Protein AF-A0A5J4L867-F1 (afdb_monomer_lite)

Secondary structure (DSSP, 8-state):
-PPPPPPPPPPPPPPPPTT-HHHHHHHHHHHHHHHTT-HHHHHHHHHHHHH----SS-----------------

Structure (mmCIF, N/CA/C/O backbone):
data_AF-A0A5J4L867-F1
#
_entry.id   AF-A0A5J4L867-F1
#
loop_
_atom_site.group_PDB
_atom_site.id
_atom_site.type_symbol
_atom_site.label_atom_id
_atom_site.label_alt_id
_atom_site.label_comp_id
_atom_site.label_asym_id
_atom_site.label_entity_id
_atom_site.label_seq_id
_atom_site.pdbx_PDB_ins_code
_atom_site.Cartn_x
_atom_site.Cartn_y
_atom_site.Cartn_z
_atom_site.occupancy
_atom_site.B_iso_or_equiv
_atom_site.auth_seq_id
_atom_site.auth_comp_id
_atom_site.auth_asym_id
_atom_site.auth_atom_id
_atom_site.pdbx_PDB_model_num
ATOM 1 N N . MET A 1 1 ? 32.704 -1.852 22.280 1.00 62.59 1 MET A N 1
ATOM 2 C CA . MET A 1 1 ? 31.753 -2.521 21.367 1.00 62.59 1 MET A CA 1
ATOM 3 C C . MET A 1 1 ? 30.350 -2.129 21.791 1.00 62.59 1 MET A C 1
ATOM 5 O O . MET A 1 1 ? 30.016 -2.350 22.949 1.00 62.59 1 MET A O 1
ATOM 9 N N . ALA A 1 2 ? 29.585 -1.454 20.932 1.00 81.88 2 ALA A N 1
ATOM 10 C CA . ALA A 1 2 ? 28.223 -1.033 21.265 1.00 81.88 2 ALA A CA 1
ATOM 11 C C . ALA A 1 2 ? 27.272 -2.242 21.266 1.00 81.88 2 ALA A C 1
ATOM 13 O O . ALA A 1 2 ? 27.460 -3.174 20.483 1.00 81.88 2 ALA A O 1
ATOM 14 N N . ARG A 1 3 ? 26.282 -2.244 22.167 1.00 84.44 3 ARG A N 1
ATOM 15 C CA . ARG A 1 3 ? 25.273 -3.314 22.234 1.00 84.44 3 ARG A CA 1
ATOM 16 C C . ARG A 1 3 ? 24.342 -3.218 21.012 1.00 84.44 3 ARG A C 1
ATOM 18 O O . ARG A 1 3 ? 24.080 -2.099 20.572 1.00 84.44 3 ARG A O 1
ATOM 25 N N . PRO A 1 4 ? 23.833 -4.346 20.482 1.00 85.88 4 PRO A N 1
ATOM 26 C CA . PRO A 1 4 ? 22.882 -4.327 19.376 1.00 85.88 4 PRO A CA 1
ATOM 27 C C . PRO A 1 4 ? 21.638 -3.514 19.738 1.00 85.88 4 PRO A C 1
ATOM 29 O O . PRO A 1 4 ? 21.089 -3.668 20.830 1.00 85.88 4 PRO A O 1
ATOM 32 N N . VAL A 1 5 ? 21.202 -2.656 18.820 1.00 86.19 5 VAL A N 1
ATOM 33 C CA . VAL A 1 5 ? 19.940 -1.925 18.941 1.00 86.19 5 VAL A CA 1
ATOM 34 C C . VAL A 1 5 ? 18.846 -2.801 18.341 1.00 86.19 5 VAL A C 1
ATOM 36 O O . VAL A 1 5 ? 18.912 -3.153 17.165 1.00 86.19 5 VAL A O 1
ATOM 39 N N . CYS A 1 6 ? 17.854 -3.171 19.148 1.00 83.06 6 CYS A N 1
ATOM 40 C CA . CYS A 1 6 ? 16.677 -3.888 18.667 1.00 83.06 6 CYS A CA 1
ATOM 41 C C . CYS A 1 6 ? 15.639 -2.876 18.178 1.00 83.06 6 CYS A C 1
ATOM 43 O O . CYS A 1 6 ? 15.132 -2.083 18.970 1.00 83.06 6 CYS A O 1
ATOM 45 N N . LEU A 1 7 ? 15.328 -2.915 16.883 1.00 84.25 7 LEU A N 1
ATOM 46 C CA . LEU A 1 7 ? 14.212 -2.175 16.302 1.00 84.25 7 LEU A CA 1
ATOM 47 C C . LEU A 1 7 ? 12.954 -3.057 16.314 1.00 84.25 7 LEU A C 1
ATOM 49 O O . LEU A 1 7 ? 13.066 -4.259 16.053 1.00 84.25 7 LEU A O 1
ATOM 53 N N . PRO A 1 8 ? 11.768 -2.498 16.611 1.00 81.56 8 PRO A N 1
ATOM 54 C CA . PRO A 1 8 ? 10.516 -3.222 16.437 1.00 81.56 8 PRO A CA 1
ATOM 55 C C . PRO A 1 8 ? 10.284 -3.527 14.952 1.00 81.56 8 PRO A C 1
ATOM 57 O O . PRO A 1 8 ? 10.742 -2.788 14.077 1.00 81.56 8 PRO A O 1
ATOM 60 N N . LEU A 1 9 ? 9.566 -4.617 14.668 1.00 78.00 9 LEU A N 1
ATOM 61 C CA . LEU A 1 9 ? 9.124 -4.900 13.306 1.00 78.00 9 LEU A CA 1
ATOM 62 C C . LEU A 1 9 ? 8.202 -3.776 12.808 1.00 78.00 9 LEU A C 1
ATOM 64 O O . LEU A 1 9 ? 7.422 -3.238 13.602 1.00 78.00 9 LEU A O 1
ATOM 68 N N . PRO A 1 10 ? 8.276 -3.421 11.513 1.00 72.62 10 PRO A N 1
ATOM 69 C CA . PRO A 1 10 ? 7.318 -2.502 10.926 1.00 72.62 10 PRO A CA 1
ATOM 70 C C . PRO A 1 10 ? 5.898 -3.078 11.053 1.00 72.62 10 PRO A C 1
ATOM 72 O O . PRO A 1 10 ? 5.733 -4.300 10.977 1.00 72.62 10 PRO A O 1
ATOM 75 N N . PRO A 1 11 ? 4.887 -2.219 11.259 1.00 75.94 11 PRO A N 1
ATOM 76 C CA . PRO A 1 11 ? 3.501 -2.655 11.336 1.00 75.94 11 PRO A CA 1
ATOM 77 C C . PRO A 1 11 ? 3.055 -3.306 10.024 1.00 75.94 11 PRO A C 1
ATOM 79 O O . PRO A 1 11 ? 3.611 -3.037 8.953 1.00 75.94 11 PRO A O 1
ATOM 82 N N . ASP A 1 12 ? 2.027 -4.148 10.120 1.00 78.00 12 ASP A N 1
ATOM 83 C CA . ASP A 1 12 ? 1.386 -4.729 8.951 1.00 78.00 12 ASP A CA 1
ATOM 84 C C . ASP A 1 12 ? 0.854 -3.652 8.005 1.00 78.00 12 ASP A C 1
ATOM 86 O O . ASP A 1 12 ? 0.578 -2.504 8.362 1.00 78.00 12 ASP A O 1
ATOM 90 N N . ALA A 1 13 ? 0.746 -4.051 6.746 1.00 75.00 13 ALA A N 1
ATOM 91 C CA . ALA A 1 13 ? 0.330 -3.169 5.681 1.00 75.00 13 ALA A CA 1
ATOM 92 C C . ALA A 1 13 ? -1.130 -2.724 5.911 1.00 75.00 13 ALA A C 1
ATOM 94 O O . ALA A 1 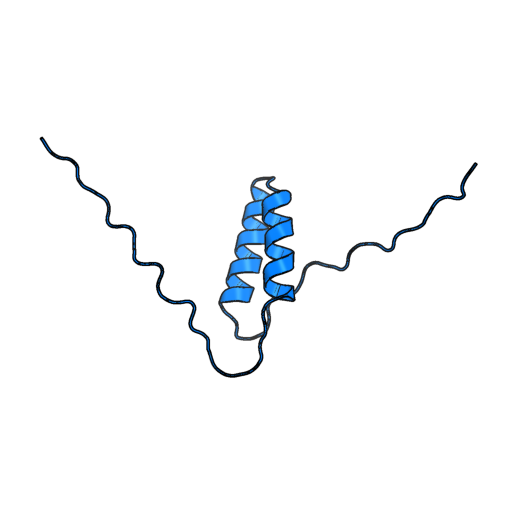13 ? -1.962 -3.582 6.211 1.00 75.00 13 ALA A O 1
ATOM 95 N N . PRO A 1 14 ? -1.467 -1.432 5.742 1.00 77.56 14 PRO A N 1
ATOM 96 C CA . PRO A 1 14 ? -2.779 -0.924 6.123 1.00 77.56 14 PRO A CA 1
ATOM 97 C C . PRO A 1 14 ? -3.899 -1.599 5.329 1.00 77.56 14 PRO A C 1
ATOM 99 O O . PRO A 1 14 ? -3.739 -1.920 4.140 1.00 77.56 14 PRO A O 1
ATOM 102 N N . GLU A 1 15 ? -5.019 -1.811 6.016 1.00 81.50 15 GLU A N 1
ATOM 103 C CA . GLU A 1 15 ? -6.277 -2.257 5.428 1.00 81.50 15 GLU A CA 1
ATOM 104 C C . GLU A 1 15 ? -7.005 -1.078 4.773 1.00 81.50 15 GLU A C 1
ATOM 106 O O . GLU A 1 15 ? -6.843 0.070 5.200 1.00 81.50 15 GLU A O 1
ATOM 111 N N . PRO A 1 16 ? -7.791 -1.325 3.714 1.00 79.88 16 PRO A N 1
ATOM 112 C CA . PRO A 1 16 ? -8.561 -0.265 3.096 1.00 79.88 16 PRO A CA 1
ATOM 113 C C . PRO A 1 16 ? -9.696 0.170 4.027 1.00 79.88 16 PRO A C 1
ATOM 115 O O . PRO A 1 16 ? -10.409 -0.669 4.574 1.00 79.88 16 PRO A O 1
ATOM 118 N N . ALA A 1 17 ? -9.895 1.480 4.177 1.00 81.56 17 ALA A N 1
ATOM 119 C CA . ALA A 1 17 ? -11.053 1.988 4.898 1.00 81.56 17 ALA A CA 1
ATOM 120 C C . ALA A 1 17 ? -12.357 1.649 4.162 1.00 81.56 17 ALA A C 1
ATOM 122 O O . ALA A 1 17 ? -12.427 1.685 2.928 1.00 81.56 17 ALA A O 1
ATOM 123 N N . GLU A 1 18 ? -13.404 1.356 4.929 1.00 77.69 18 GLU A N 1
ATOM 124 C CA . GLU A 1 18 ? -14.714 1.007 4.391 1.00 77.69 18 GLU A CA 1
ATOM 125 C C . GLU A 1 18 ? -15.309 2.181 3.594 1.00 77.69 18 GLU A C 1
ATOM 127 O O . GLU A 1 18 ? -15.403 3.305 4.086 1.00 77.69 18 GLU A O 1
ATOM 132 N N . GLY A 1 19 ? -15.686 1.923 2.337 1.00 80.25 19 GLY A N 1
ATOM 133 C CA . GLY A 1 19 ? -16.290 2.926 1.455 1.00 80.25 19 GLY A CA 1
ATOM 134 C C . GLY A 1 19 ? -15.319 3.932 0.823 1.00 80.25 19 GLY A C 1
ATOM 135 O O . GLY A 1 19 ? -15.781 4.911 0.245 1.00 80.25 19 GLY A O 1
ATOM 136 N N . CYS A 1 20 ? -13.999 3.718 0.907 1.00 83.25 20 CYS A N 1
ATOM 137 C CA . CYS A 1 20 ? -13.012 4.561 0.228 1.00 83.25 20 CYS A CA 1
ATOM 138 C C . CYS A 1 20 ? -12.417 3.863 -1.004 1.00 83.25 20 CYS A C 1
ATOM 140 O O . CYS A 1 20 ? -11.569 2.969 -0.892 1.00 83.25 20 CYS A O 1
ATOM 142 N N . ASP A 1 21 ? -12.811 4.317 -2.193 1.00 81.50 21 ASP A N 1
ATOM 143 C CA . ASP A 1 21 ? -12.319 3.776 -3.466 1.00 81.50 21 ASP A CA 1
ATOM 144 C C . ASP A 1 21 ? -10.809 3.988 -3.655 1.00 81.50 21 ASP A C 1
ATOM 146 O O . ASP A 1 21 ? -10.128 3.145 -4.243 1.00 81.50 21 ASP A O 1
ATOM 150 N N . VAL A 1 22 ? -10.257 5.075 -3.102 1.00 82.69 22 VAL A N 1
ATOM 151 C CA . VAL A 1 22 ? -8.813 5.363 -3.128 1.00 82.69 22 VAL A CA 1
ATOM 152 C C . VAL A 1 22 ? -8.044 4.298 -2.351 1.00 82.69 22 VAL A C 1
ATOM 154 O O . VAL A 1 22 ? -7.097 3.708 -2.874 1.00 82.69 22 VAL A O 1
ATOM 157 N N . CYS A 1 23 ? -8.480 3.986 -1.129 1.00 84.38 23 CYS A N 1
ATOM 158 C CA . CYS A 1 23 ? -7.864 2.940 -0.320 1.00 84.38 23 CYS A CA 1
ATOM 159 C C . CYS A 1 23 ? -7.974 1.563 -0.993 1.00 84.38 23 CYS A C 1
ATOM 161 O O . CYS A 1 23 ? -6.991 0.819 -1.029 1.00 84.38 23 CYS A O 1
ATOM 163 N N . ALA A 1 24 ? -9.127 1.234 -1.585 1.00 84.75 24 ALA A N 1
ATOM 164 C CA . ALA A 1 24 ? -9.308 -0.018 -2.323 1.00 84.75 24 ALA A CA 1
ATOM 165 C C . ALA A 1 24 ? -8.379 -0.112 -3.551 1.00 84.75 24 ALA A C 1
ATOM 167 O O . ALA A 1 24 ? -7.749 -1.150 -3.790 1.00 84.75 24 ALA A O 1
ATOM 168 N N . ALA A 1 25 ? -8.236 0.982 -4.305 1.00 87.69 25 ALA A N 1
ATOM 169 C CA . ALA A 1 25 ? -7.334 1.056 -5.449 1.00 87.69 25 ALA A CA 1
ATOM 170 C C . ALA A 1 25 ? -5.865 0.892 -5.030 1.00 87.69 25 ALA A C 1
ATOM 172 O O . ALA A 1 25 ? -5.132 0.128 -5.660 1.00 87.69 25 ALA A O 1
ATOM 173 N N . LEU A 1 26 ? -5.439 1.544 -3.945 1.00 85.38 26 LEU A N 1
ATOM 174 C CA . LEU A 1 26 ? -4.072 1.441 -3.423 1.00 85.38 26 LEU A CA 1
ATOM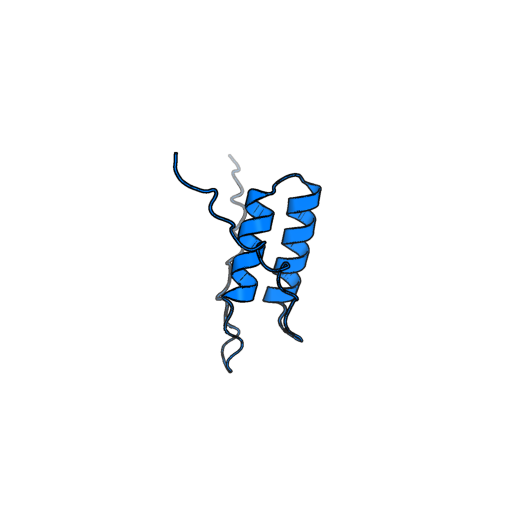 175 C C . LEU A 1 26 ? -3.723 0.010 -2.993 1.00 85.38 26 LEU A C 1
ATOM 177 O O . LEU A 1 26 ? -2.638 -0.482 -3.316 1.00 85.38 26 LEU A O 1
ATOM 181 N N . VAL A 1 27 ? -4.656 -0.704 -2.354 1.00 87.56 27 VAL A N 1
ATOM 182 C CA . VAL A 1 27 ? -4.476 -2.122 -1.992 1.00 87.56 27 VAL A CA 1
ATOM 183 C C . VAL A 1 27 ? -4.298 -2.997 -3.233 1.00 87.56 27 VAL A C 1
ATOM 185 O O . VAL A 1 27 ? -3.409 -3.855 -3.259 1.00 87.56 27 VAL A O 1
ATOM 188 N N . LYS A 1 28 ? -5.089 -2.763 -4.287 1.00 88.12 28 LYS A N 1
ATOM 189 C CA . LYS A 1 28 ? -4.949 -3.494 -5.554 1.00 88.12 28 LYS A CA 1
ATOM 190 C C . LYS A 1 28 ? -3.597 -3.221 -6.211 1.00 88.12 28 LYS A C 1
ATOM 192 O O . LYS A 1 28 ? -2.881 -4.164 -6.546 1.00 88.12 28 LYS A O 1
ATOM 197 N N . GLN A 1 29 ? -3.207 -1.955 -6.323 1.00 87.06 29 GLN A N 1
ATOM 198 C CA . 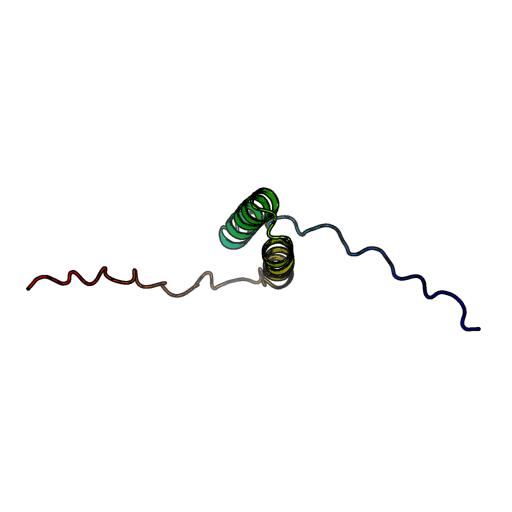GLN A 1 29 ? -1.927 -1.595 -6.929 1.00 87.06 29 GLN A CA 1
ATOM 199 C C . GLN A 1 29 ? -0.733 -2.132 -6.125 1.00 87.06 29 GLN A C 1
ATOM 201 O O . GLN A 1 29 ? 0.298 -2.484 -6.699 1.00 87.06 29 GLN A O 1
ATOM 206 N N . ARG A 1 30 ? -0.856 -2.238 -4.795 1.00 87.69 30 ARG A N 1
ATOM 207 C CA . ARG A 1 30 ? 0.153 -2.889 -3.951 1.00 87.69 30 ARG A CA 1
ATOM 208 C C . ARG A 1 30 ? 0.308 -4.364 -4.308 1.00 87.69 30 ARG A C 1
ATOM 210 O O . ARG A 1 30 ? 1.435 -4.855 -4.378 1.00 87.69 30 ARG A O 1
ATOM 217 N N . ALA A 1 31 ? -0.800 -5.075 -4.511 1.00 87.94 31 ALA A N 1
ATOM 218 C CA . ALA A 1 31 ? -0.768 -6.478 -4.914 1.00 87.94 31 ALA A CA 1
ATOM 219 C C . ALA A 1 31 ? -0.105 -6.652 -6.293 1.00 87.94 31 ALA A C 1
ATOM 221 O O . ALA A 1 31 ? 0.734 -7.536 -6.459 1.00 87.94 31 ALA A O 1
ATOM 222 N N . GLU A 1 32 ? -0.405 -5.766 -7.244 1.00 89.50 32 GLU A N 1
ATOM 223 C CA . GLU A 1 32 ? 0.193 -5.761 -8.588 1.00 89.50 32 GLU A CA 1
ATOM 224 C C . GLU A 1 32 ? 1.703 -5.463 -8.557 1.00 89.50 32 GLU A C 1
ATOM 226 O O . GLU A 1 32 ? 2.488 -6.142 -9.225 1.00 89.50 32 GLU A O 1
ATOM 231 N N . ALA A 1 33 ? 2.133 -4.503 -7.731 1.00 88.25 33 ALA A N 1
ATOM 232 C CA . ALA A 1 33 ? 3.546 -4.183 -7.532 1.00 88.25 33 ALA A CA 1
ATOM 233 C C . ALA A 1 33 ? 4.315 -5.368 -6.926 1.00 88.25 33 ALA A C 1
ATOM 235 O O . ALA A 1 33 ? 5.374 -5.742 -7.431 1.00 88.25 33 ALA A O 1
ATOM 236 N N . ARG A 1 34 ? 3.742 -6.036 -5.912 1.00 87.12 34 ARG A N 1
ATOM 237 C CA . ARG A 1 34 ? 4.320 -7.267 -5.341 1.00 87.12 34 ARG A CA 1
ATOM 238 C C . ARG A 1 34 ? 4.422 -8.386 -6.375 1.00 87.12 34 ARG A C 1
ATOM 240 O O . ARG A 1 34 ? 5.456 -9.042 -6.442 1.00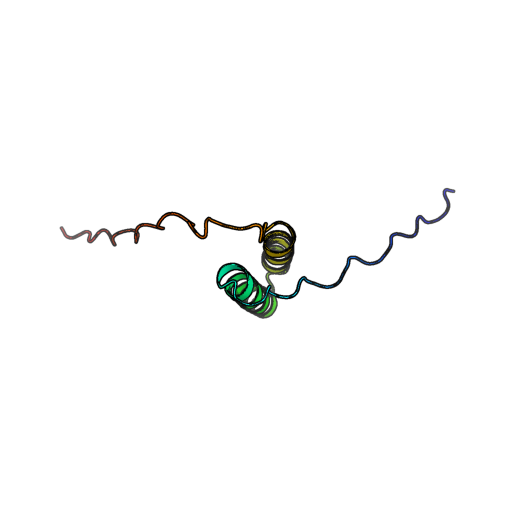 87.12 34 ARG A O 1
ATOM 247 N N . ALA A 1 35 ? 3.386 -8.584 -7.189 1.00 89.94 35 ALA A N 1
ATOM 248 C CA . ALA A 1 35 ? 3.389 -9.595 -8.246 1.00 89.94 35 ALA A CA 1
ATOM 249 C C . ALA A 1 35 ? 4.452 -9.319 -9.323 1.00 89.94 35 ALA A C 1
ATOM 251 O O . ALA A 1 35 ? 5.025 -10.251 -9.880 1.00 89.94 35 ALA A O 1
ATOM 252 N N . SER A 1 36 ? 4.748 -8.043 -9.574 1.00 88.31 36 SER A N 1
ATOM 253 C CA . SER A 1 36 ? 5.770 -7.608 -10.533 1.00 88.31 36 SER A CA 1
ATOM 254 C C . SER A 1 36 ? 7.190 -7.588 -9.945 1.00 88.31 36 SER A C 1
ATOM 256 O O . SER A 1 36 ? 8.142 -7.309 -10.669 1.00 88.31 36 SER A O 1
ATOM 258 N N . GLY A 1 37 ? 7.351 -7.869 -8.645 1.00 90.69 37 GLY A N 1
ATOM 259 C CA . GLY A 1 37 ? 8.635 -7.793 -7.937 1.00 90.69 37 GLY A CA 1
ATOM 260 C C . GLY A 1 37 ? 9.077 -6.372 -7.565 1.00 90.69 37 GLY A C 1
ATOM 261 O O . GLY A 1 37 ? 10.198 -6.182 -7.095 1.00 90.69 37 GLY A O 1
ATOM 262 N N . ASP A 1 38 ? 8.211 -5.374 -7.740 1.00 87.50 38 ASP A N 1
ATOM 263 C CA . ASP A 1 38 ? 8.494 -3.979 -7.411 1.00 87.50 38 ASP A CA 1
ATOM 264 C C . ASP A 1 38 ? 8.151 -3.690 -5.940 1.00 87.50 38 ASP A C 1
ATOM 266 O O . ASP A 1 38 ? 7.100 -3.152 -5.576 1.00 87.50 38 ASP A O 1
ATOM 270 N N . CYS A 1 39 ? 9.061 -4.105 -5.059 1.00 83.94 39 CYS A N 1
ATOM 271 C CA . CYS A 1 39 ? 8.925 -3.919 -3.616 1.00 83.94 39 CYS A CA 1
ATOM 272 C C . CYS A 1 39 ? 8.980 -2.441 -3.188 1.00 83.94 39 CYS A C 1
ATOM 274 O O . CYS A 1 39 ? 8.441 -2.106 -2.129 1.00 83.94 39 CYS A O 1
ATOM 276 N N . SER A 1 40 ? 9.595 -1.566 -3.995 1.00 86.00 40 SER A N 1
ATOM 277 C CA . SER A 1 40 ? 9.619 -0.121 -3.732 1.00 86.00 40 SER A CA 1
ATOM 278 C C . SER A 1 40 ? 8.220 0.448 -3.926 1.00 86.00 40 SER A C 1
ATOM 280 O O . SER A 1 40 ? 7.617 0.961 -2.986 1.00 86.00 40 SER A O 1
ATOM 282 N N . ALA A 1 41 ? 7.643 0.205 -5.102 1.00 83.00 41 ALA A N 1
ATOM 283 C CA . ALA A 1 41 ? 6.287 0.603 -5.445 1.00 83.00 41 ALA A CA 1
ATOM 284 C C . ALA A 1 41 ? 5.236 0.041 -4.470 1.00 83.00 41 ALA A C 1
ATOM 286 O O . ALA A 1 41 ? 4.255 0.721 -4.154 1.00 83.00 41 ALA A O 1
ATOM 287 N N . ALA A 1 42 ? 5.421 -1.189 -3.982 1.00 85.50 42 ALA A N 1
ATOM 288 C CA . ALA A 1 42 ? 4.533 -1.790 -2.990 1.00 85.50 42 ALA A CA 1
ATOM 289 C C . ALA A 1 42 ? 4.630 -1.115 -1.609 1.00 85.50 42 ALA A C 1
ATOM 291 O O . ALA A 1 42 ? 3.628 -1.057 -0.895 1.00 85.50 42 ALA A O 1
ATOM 292 N N . SER A 1 43 ? 5.814 -0.623 -1.237 1.00 82.00 43 SER A N 1
ATOM 293 C CA . SER A 1 43 ? 6.043 0.078 0.031 1.00 82.00 43 SER A CA 1
ATOM 294 C C . SER A 1 43 ? 5.490 1.500 -0.002 1.00 82.00 43 SER A C 1
ATOM 296 O O . SER A 1 43 ? 4.823 1.897 0.949 1.00 82.00 43 SER A O 1
ATOM 298 N N . ASP A 1 44 ? 5.652 2.224 -1.113 1.00 83.62 44 ASP A N 1
ATOM 299 C CA . ASP A 1 44 ? 5.078 3.570 -1.278 1.00 83.62 44 ASP A CA 1
ATOM 300 C C . ASP A 1 44 ? 3.548 3.538 -1.112 1.00 83.62 44 ASP A C 1
ATOM 302 O O . ASP A 1 44 ? 2.953 4.332 -0.387 1.00 83.62 44 ASP A O 1
ATOM 306 N N . ARG A 1 45 ? 2.907 2.509 -1.677 1.00 83.19 45 ARG A N 1
ATOM 307 C CA . ARG A 1 45 ? 1.455 2.276 -1.587 1.00 83.19 45 ARG A CA 1
ATOM 308 C C . ARG A 1 45 ? 0.961 1.835 -0.209 1.00 83.19 45 ARG A C 1
ATOM 310 O O . ARG A 1 45 ? -0.247 1.753 -0.015 1.00 83.19 45 ARG A O 1
ATOM 317 N N . ASN A 1 46 ? 1.854 1.535 0.735 1.00 80.69 46 ASN A N 1
ATOM 318 C CA . ASN A 1 46 ? 1.484 1.340 2.139 1.00 80.69 46 ASN A CA 1
ATOM 319 C C . ASN A 1 46 ? 1.440 2.653 2.918 1.00 80.69 46 ASN A C 1
ATOM 321 O O . ASN A 1 46 ? 0.766 2.714 3.940 1.00 80.69 46 ASN A O 1
ATOM 325 N N . VAL A 1 47 ? 2.150 3.687 2.469 1.00 79.19 47 VAL A N 1
ATOM 326 C CA . VAL A 1 47 ? 2.167 4.983 3.156 1.00 79.19 47 VAL A CA 1
ATOM 327 C C . VAL A 1 47 ? 0.903 5.771 2.824 1.00 79.19 47 VAL A C 1
ATOM 329 O O . VAL A 1 47 ? 0.282 6.333 3.722 1.00 79.19 47 VAL A O 1
ATOM 332 N N . GLU A 1 48 ? 0.466 5.729 1.564 1.00 77.81 48 GLU A N 1
ATOM 333 C CA . GLU A 1 48 ? -0.684 6.502 1.079 1.00 77.81 48 GLU A CA 1
ATOM 334 C C . GLU A 1 48 ? -1.998 6.226 1.844 1.00 77.81 48 GLU A C 1
ATOM 336 O O . GLU A 1 48 ? -2.637 7.189 2.261 1.00 77.81 48 GLU A O 1
ATOM 341 N N . PRO A 1 49 ? -2.412 4.968 2.125 1.00 69.88 49 PRO A N 1
ATOM 342 C CA . PRO A 1 49 ? -3.633 4.702 2.887 1.00 69.88 49 PRO A CA 1
ATOM 343 C C . PRO A 1 49 ? -3.508 5.111 4.357 1.00 69.88 49 PRO A C 1
ATOM 345 O O . PRO A 1 49 ? -4.489 5.525 4.958 1.00 69.88 49 PRO A O 1
ATOM 348 N N . ALA A 1 50 ? -2.309 5.004 4.940 1.00 70.88 50 ALA A N 1
ATOM 349 C CA . ALA A 1 50 ? -2.064 5.388 6.329 1.00 70.88 50 ALA A CA 1
ATOM 350 C C . ALA A 1 50 ? -2.068 6.914 6.520 1.00 70.88 50 ALA A C 1
ATOM 352 O O . ALA A 1 50 ? -2.420 7.404 7.591 1.00 70.88 50 ALA A O 1
ATOM 353 N N . ALA A 1 51 ? -1.677 7.660 5.485 1.00 73.06 51 ALA A N 1
ATOM 354 C CA . ALA A 1 51 ? -1.674 9.117 5.476 1.00 73.06 51 ALA A CA 1
ATOM 355 C C . ALA A 1 51 ? -2.996 9.727 4.979 1.00 73.06 51 ALA A C 1
ATOM 357 O O . ALA A 1 51 ? -3.162 10.942 5.083 1.00 73.06 51 ALA A O 1
ATOM 358 N N . HIS A 1 52 ? -3.920 8.924 4.439 1.00 71.06 52 HIS A N 1
ATOM 359 C CA . HIS A 1 52 ? -5.171 9.406 3.860 1.00 71.06 52 HIS A CA 1
ATOM 360 C C . HIS A 1 52 ? -6.177 9.802 4.958 1.00 71.06 52 HIS A C 1
ATOM 362 O O . HIS A 1 52 ? -6.671 8.940 5.689 1.00 71.06 52 HIS A O 1
ATOM 368 N N . PRO A 1 53 ? -6.514 11.097 5.104 1.00 70.81 53 PRO A N 1
ATOM 369 C CA . PRO A 1 53 ? -7.485 11.526 6.097 1.00 70.81 53 PRO A CA 1
ATOM 370 C C . PRO A 1 53 ? -8.907 11.171 5.640 1.00 70.81 53 PRO A C 1
ATOM 372 O O . PRO A 1 53 ? -9.372 11.638 4.606 1.00 70.81 53 PRO A O 1
ATOM 375 N N . HIS A 1 54 ? -9.621 10.392 6.453 1.00 68.62 54 HIS A N 1
ATOM 376 C CA . HIS A 1 54 ? -11.032 10.035 6.234 1.00 68.62 54 HIS A CA 1
ATOM 377 C C . HIS A 1 54 ? -12.021 11.032 6.864 1.00 68.62 54 HIS A C 1
ATOM 379 O O . HIS A 1 54 ? -13.224 10.765 6.931 1.00 68.62 54 HIS A O 1
ATOM 385 N N . ASP A 1 55 ? -11.527 12.171 7.356 1.00 60.25 55 ASP A N 1
ATOM 386 C CA . ASP A 1 55 ? -12.380 13.189 7.958 1.00 60.25 55 ASP A CA 1
ATOM 387 C C . ASP A 1 55 ? -13.167 13.961 6.890 1.00 60.25 55 ASP A C 1
ATOM 389 O O . ASP A 1 55 ? -12.723 14.182 5.764 1.00 60.25 55 ASP A O 1
ATOM 393 N N . LYS A 1 56 ? -14.410 14.269 7.241 1.00 55.72 56 LYS A N 1
ATOM 394 C CA . LYS A 1 56 ? -15.542 14.414 6.323 1.00 55.72 56 LYS A CA 1
ATOM 395 C C . LYS A 1 56 ? -15.354 15.550 5.305 1.00 55.72 56 LYS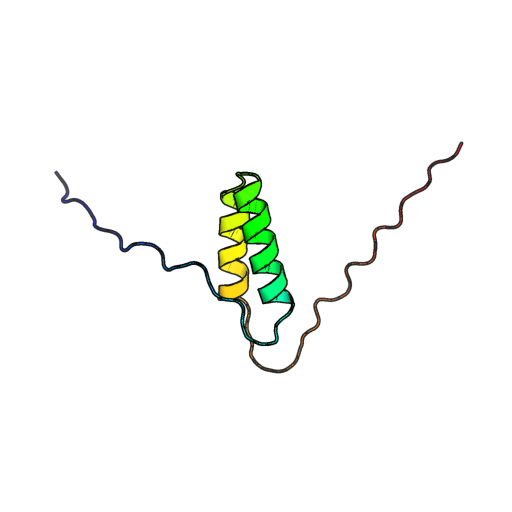 A C 1
ATOM 397 O O . LYS A 1 56 ? -14.947 16.649 5.655 1.00 55.72 56 LYS A O 1
ATOM 402 N N . ALA A 1 57 ? -15.844 15.297 4.089 1.00 47.59 57 ALA A N 1
ATOM 403 C CA . ALA A 1 57 ? -16.094 16.265 3.018 1.00 47.59 57 ALA A CA 1
ATOM 404 C C . ALA A 1 57 ? -14.869 16.760 2.236 1.00 47.59 57 ALA A C 1
ATOM 406 O O . ALA A 1 57 ? -14.544 17.938 2.280 1.00 47.59 57 ALA A O 1
ATOM 407 N N . THR A 1 58 ? -14.264 15.892 1.424 1.00 44.72 58 THR A N 1
ATOM 408 C CA . THR A 1 58 ? -13.986 16.200 0.007 1.00 44.72 58 THR A CA 1
ATOM 409 C C . THR A 1 58 ? -13.224 15.042 -0.630 1.00 44.72 58 THR A C 1
ATOM 411 O O . THR A 1 58 ? -12.012 15.083 -0.822 1.00 44.72 58 THR A O 1
ATOM 414 N N . ASP A 1 59 ? -13.971 14.014 -1.026 1.00 51.78 59 ASP A N 1
ATOM 415 C CA . ASP A 1 59 ? -13.605 13.221 -2.196 1.00 51.78 59 ASP A CA 1
ATOM 416 C C . ASP A 1 59 ? -13.578 14.172 -3.407 1.00 51.78 59 ASP A C 1
ATOM 418 O O . ASP A 1 59 ? -14.579 14.401 -4.074 1.00 51.78 59 ASP A O 1
ATOM 422 N N . GLN A 1 60 ? -12.461 14.873 -3.596 1.00 50.34 60 GLN A N 1
ATOM 423 C CA . GLN A 1 60 ? -12.152 15.603 -4.821 1.00 50.34 60 GLN A CA 1
ATOM 424 C C . GLN A 1 60 ? -10.678 15.401 -5.136 1.00 50.34 60 GLN A C 1
ATOM 426 O O . GLN A 1 60 ? -9.853 16.310 -5.019 1.00 50.34 60 GLN A O 1
ATOM 431 N N . GLN A 1 61 ? -10.340 14.197 -5.595 1.00 49.44 61 GLN A N 1
ATOM 432 C CA . GLN A 1 61 ? -9.202 14.070 -6.491 1.00 49.44 61 GLN A CA 1
ATOM 433 C C . GLN A 1 61 ? -9.634 14.673 -7.835 1.00 49.44 61 GLN A C 1
ATOM 435 O O . GLN A 1 61 ? -10.303 14.040 -8.651 1.00 49.44 61 GLN A O 1
ATOM 440 N N . ALA A 1 62 ? -9.309 15.954 -8.009 1.00 44.44 62 ALA A N 1
ATOM 441 C CA . ALA A 1 62 ? -9.484 16.696 -9.245 1.00 44.44 62 ALA A CA 1
ATOM 442 C C . ALA A 1 62 ? -8.986 15.887 -10.452 1.00 44.44 62 ALA A C 1
ATOM 444 O O . ALA A 1 62 ? -7.939 15.238 -10.411 1.00 44.44 62 ALA A O 1
ATOM 445 N N . GLY A 1 63 ? -9.779 15.954 -11.521 1.00 43.38 63 GLY A N 1
ATOM 446 C CA . GLY A 1 63 ? -9.641 15.182 -12.744 1.00 43.38 63 GLY A CA 1
ATOM 447 C C . GLY A 1 63 ? -8.214 15.064 -13.270 1.00 43.38 63 GLY A C 1
ATOM 448 O O . GLY A 1 63 ? -7.608 16.029 -13.739 1.00 43.38 63 GLY A O 1
ATOM 449 N N . GLY A 1 64 ? -7.735 13.823 -13.330 1.00 39.66 64 GLY A N 1
ATOM 450 C CA . GLY A 1 64 ? -6.775 13.424 -14.345 1.00 39.66 64 GLY A CA 1
ATOM 451 C C . GLY A 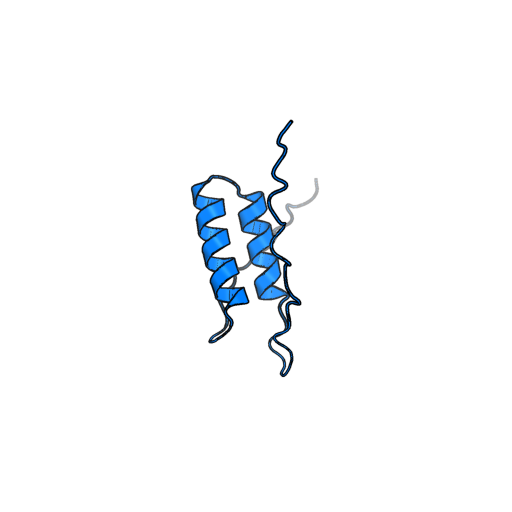1 64 ? -7.440 13.565 -15.711 1.00 39.66 64 GLY A C 1
ATOM 452 O O . GLY A 1 64 ? -8.148 12.669 -16.160 1.00 39.66 64 GLY A O 1
ATOM 453 N N . THR A 1 65 ? -7.250 14.711 -16.361 1.00 46.38 65 THR A N 1
ATOM 454 C CA . THR A 1 65 ? -7.624 14.901 -17.768 1.00 46.38 65 THR A CA 1
ATOM 455 C C . THR A 1 65 ? -7.042 13.733 -18.575 1.00 46.38 65 THR A C 1
ATOM 457 O O . THR A 1 65 ? -5.834 13.489 -18.467 1.00 46.38 65 THR A O 1
ATOM 460 N N . PRO A 1 66 ? -7.824 12.987 -19.380 1.00 47.38 66 PRO A N 1
ATOM 461 C CA . PRO A 1 66 ? -7.243 11.967 -20.236 1.00 47.38 66 PRO A CA 1
ATOM 462 C C . PRO A 1 66 ? -6.289 12.668 -21.203 1.00 47.38 66 PRO A C 1
ATOM 464 O O . PRO A 1 66 ? -6.700 13.504 -22.006 1.00 47.38 66 PRO A O 1
ATOM 467 N N . ARG A 1 67 ? -4.994 12.346 -21.098 1.00 43.12 67 ARG A N 1
ATOM 468 C CA . ARG A 1 67 ? -3.954 12.777 -22.034 1.00 43.12 67 ARG A CA 1
ATOM 469 C C . ARG A 1 67 ? -4.392 12.352 -23.432 1.00 43.12 67 ARG A C 1
ATOM 471 O O . ARG A 1 67 ? -4.290 11.180 -23.792 1.00 43.12 67 ARG A O 1
ATOM 478 N N . ALA A 1 68 ? -4.939 13.304 -24.185 1.00 43.38 68 ALA A N 1
ATOM 479 C CA . ALA A 1 68 ? -5.348 13.100 -25.559 1.00 43.38 68 ALA A CA 1
ATOM 480 C C . ALA A 1 68 ? -4.145 12.556 -26.338 1.00 43.38 68 ALA A C 1
ATOM 482 O O . ALA A 1 68 ? -3.057 13.136 -26.350 1.00 43.38 68 ALA A O 1
ATOM 483 N N . LYS A 1 69 ? -4.346 11.382 -26.928 1.00 48.62 69 LYS A N 1
ATOM 484 C CA . LYS A 1 69 ? -3.451 10.746 -27.891 1.00 48.62 69 LYS A CA 1
ATOM 485 C C . LYS A 1 69 ? -3.243 11.746 -29.026 1.00 48.62 69 LYS A C 1
ATOM 487 O O . LYS A 1 69 ? -4.170 12.014 -29.776 1.00 48.62 69 LYS A O 1
ATOM 492 N N . ARG A 1 70 ? -2.047 12.331 -29.114 1.00 48.66 70 ARG A N 1
ATOM 493 C CA . ARG A 1 70 ? -1.627 13.096 -30.289 1.00 48.66 70 ARG A CA 1
ATOM 494 C C . ARG A 1 70 ? -1.408 12.109 -31.429 1.00 48.66 70 ARG A C 1
ATOM 496 O O . ARG A 1 70 ? -0.382 11.442 -31.493 1.00 48.66 70 ARG A O 1
ATOM 503 N N . GLU A 1 71 ? -2.408 12.011 -32.284 1.00 50.81 71 GLU A N 1
ATOM 504 C CA . GLU A 1 71 ? -2.280 11.588 -33.670 1.00 50.81 71 GLU A CA 1
ATOM 505 C C . GLU A 1 71 ? -1.245 12.473 -34.389 1.00 50.81 71 GLU A C 1
ATOM 507 O O . GLU A 1 71 ? -1.361 13.697 -34.425 1.00 50.81 71 GLU A O 1
ATOM 512 N N . VAL A 1 72 ? -0.180 11.848 -34.896 1.00 59.44 72 VAL A N 1
ATOM 513 C CA . VAL A 1 72 ? 0.769 12.452 -35.835 1.00 59.44 72 VAL A CA 1
ATOM 514 C C . VAL A 1 72 ? 0.517 11.794 -37.187 1.00 59.44 72 VAL A C 1
ATOM 516 O O . VAL A 1 72 ? 0.674 10.585 -37.335 1.00 59.44 72 VAL A O 1
ATOM 519 N N . GLY A 1 73 ? 0.047 12.585 -38.145 1.00 61.19 73 GLY A N 1
ATOM 520 C CA . GLY A 1 73 ? -0.122 12.198 -39.540 1.00 61.19 73 GLY A CA 1
ATOM 521 C C . GLY A 1 73 ? 0.501 13.271 -40.426 1.00 61.19 73 GLY A C 1
ATOM 522 O O . GLY A 1 73 ? 0.261 14.458 -40.195 1.00 61.19 73 GLY A O 1
ATOM 523 N N . GLY A 1 74 ? 1.308 12.836 -41.395 1.00 46.41 74 GLY A N 1
ATOM 524 C CA . GLY A 1 74 ? 2.007 13.668 -42.375 1.00 46.41 74 GLY A CA 1
ATOM 525 C C . GLY A 1 74 ? 3.359 13.085 -42.729 1.00 46.41 74 GLY A C 1
ATOM 526 O O . GLY A 1 74 ? 4.349 13.585 -42.156 1.00 46.41 74 GLY A O 1
#

Radius of gyration: 18.81 Å; chains: 1; bounding box: 48×26×65 Å

Sequence (74 aa):
MARPVCLPLPPDAPEPAEGCDVCAALVKQRAEARASGDCSAASDRNVEPAAHPHDKATDQQAGGTPRAKREVGG

pLDDT: mean 72.83, std 15.65, range [39.66, 90.69]

Organism: NCBI:txid285578

Foldseek 3Di:
DDDDDDDDDDDDQDQADPPDPLSVVLVVQLVVCVVVVNVVSNVVSSVCRVPDDPPDDDPDPDDPDPPPPDDDDD